Protein AF-A0A316L3Q7-F1 (afdb_monomer_lite)

Radius of gyration: 31.64 Å; chains: 1; bounding box: 82×55×59 Å

pLDDT: mean 70.43, std 19.49, range [35.91, 97.81]

Structure (mmCIF, N/CA/C/O backbone):
data_AF-A0A316L3Q7-F1
#
_entry.id   AF-A0A316L3Q7-F1
#
loop_
_atom_site.group_PDB
_atom_site.id
_atom_site.type_symbol
_atom_site.label_atom_id
_atom_site.label_alt_id
_atom_site.label_comp_id
_atom_site.label_asym_id
_atom_site.label_entity_id
_atom_site.label_seq_id
_atom_site.pdbx_PDB_ins_code
_atom_site.Cartn_x
_atom_site.Cartn_y
_atom_site.Cartn_z
_atom_site.occupancy
_atom_site.B_iso_or_equiv
_atom_site.auth_seq_id
_atom_site.auth_comp_id
_atom_site.auth_asym_id
_atom_site.auth_atom_id
_atom_site.pdbx_PDB_model_num
ATOM 1 N N . MET A 1 1 ? -29.450 4.941 -5.644 1.00 44.62 1 MET A N 1
ATOM 2 C CA . MET A 1 1 ? -30.556 4.860 -4.667 1.00 44.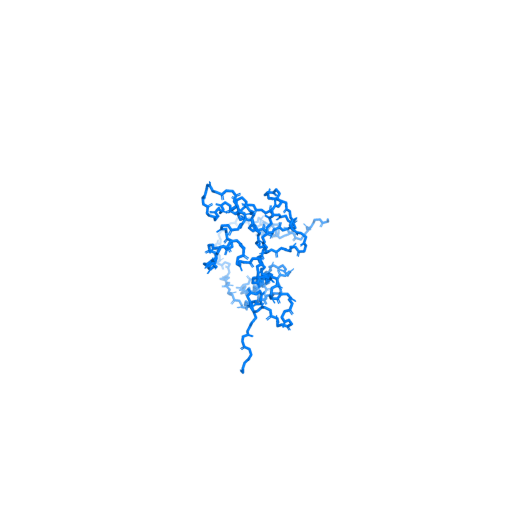62 1 MET A CA 1
ATOM 3 C C . MET A 1 1 ? -30.040 5.468 -3.376 1.00 44.62 1 MET A C 1
ATOM 5 O O . MET A 1 1 ? -29.251 4.839 -2.686 1.00 44.62 1 MET A O 1
ATOM 9 N N . ALA A 1 2 ? -30.315 6.756 -3.180 1.00 40.78 2 ALA A N 1
ATOM 10 C CA . ALA A 1 2 ? -29.708 7.573 -2.140 1.00 40.78 2 ALA A CA 1
ATOM 11 C C . ALA A 1 2 ? -30.530 7.482 -0.849 1.00 40.78 2 ALA A C 1
ATOM 13 O O . ALA A 1 2 ? -31.686 7.875 -0.828 1.00 40.78 2 ALA A O 1
ATOM 14 N N . ASN A 1 3 ? -29.905 6.928 0.188 1.00 47.09 3 ASN A N 1
ATOM 15 C CA . ASN A 1 3 ? -29.982 7.345 1.587 1.00 47.09 3 ASN A CA 1
ATOM 16 C C . ASN A 1 3 ? -31.214 8.182 2.014 1.00 47.09 3 ASN A C 1
ATOM 18 O O . ASN A 1 3 ? -31.115 9.398 2.163 1.00 47.09 3 ASN A O 1
ATOM 22 N N . GLU A 1 4 ? -32.342 7.526 2.297 1.00 51.09 4 GLU A N 1
ATOM 23 C CA . GLU A 1 4 ? -33.509 8.155 2.947 1.00 51.09 4 GLU A CA 1
ATOM 24 C C . GLU A 1 4 ? -33.468 8.066 4.489 1.00 51.09 4 GLU A C 1
ATOM 26 O O . GLU A 1 4 ? -34.389 8.505 5.174 1.00 51.09 4 GLU A O 1
ATOM 31 N N . ALA A 1 5 ? -32.387 7.535 5.074 1.00 51.47 5 ALA A N 1
ATOM 32 C CA . ALA A 1 5 ? -32.288 7.326 6.522 1.00 51.47 5 ALA A CA 1
ATOM 33 C C . ALA A 1 5 ? -31.869 8.582 7.316 1.00 51.47 5 ALA A C 1
ATOM 35 O O . ALA A 1 5 ? -32.071 8.628 8.527 1.00 51.47 5 ALA A O 1
ATOM 36 N N . LEU A 1 6 ? -31.312 9.616 6.668 1.00 51.38 6 LEU A N 1
ATOM 37 C CA . LEU A 1 6 ? -30.795 10.808 7.363 1.00 51.38 6 LEU A CA 1
ATOM 38 C C . LEU A 1 6 ? -31.794 11.967 7.497 1.00 51.38 6 LEU A C 1
ATOM 40 O O . LEU A 1 6 ? -31.548 12.888 8.274 1.00 51.38 6 LEU A O 1
ATOM 44 N N . THR A 1 7 ? -32.933 11.932 6.806 1.00 48.97 7 THR A N 1
ATOM 45 C CA . THR A 1 7 ? -33.854 13.084 6.783 1.00 48.97 7 THR A CA 1
ATOM 46 C C . THR A 1 7 ? -34.841 13.088 7.962 1.00 48.97 7 THR A C 1
ATOM 48 O O . THR A 1 7 ? -35.334 14.147 8.341 1.00 48.97 7 THR A O 1
ATOM 51 N N . ASN A 1 8 ? -35.070 11.951 8.632 1.00 52.78 8 ASN A N 1
ATOM 52 C CA . ASN A 1 8 ? -36.089 11.851 9.693 1.00 52.78 8 ASN A CA 1
ATOM 53 C C . ASN A 1 8 ? -35.586 12.133 11.120 1.00 52.78 8 ASN A C 1
ATOM 55 O O . ASN A 1 8 ? -36.398 12.378 12.009 1.00 52.78 8 ASN A O 1
ATOM 59 N N . ILE A 1 9 ? -34.272 12.162 11.359 1.00 55.75 9 ILE A N 1
ATOM 60 C CA . ILE A 1 9 ? -33.721 12.432 12.700 1.00 55.75 9 ILE A CA 1
ATOM 61 C C . ILE A 1 9 ? -33.724 13.939 13.014 1.00 55.75 9 ILE A C 1
ATOM 63 O O . ILE A 1 9 ? -34.009 14.334 14.141 1.00 55.75 9 ILE A O 1
ATOM 67 N N . ALA A 1 10 ? -33.498 14.807 12.022 1.00 49.62 10 ALA A N 1
ATOM 68 C CA . ALA A 1 10 ? -33.440 16.258 12.237 1.00 49.62 10 ALA A CA 1
ATOM 69 C C . ALA A 1 10 ? -34.813 16.905 12.526 1.00 49.62 10 ALA A C 1
ATOM 71 O O . ALA A 1 10 ? -34.885 17.918 13.221 1.00 49.62 10 ALA A O 1
ATOM 72 N N . LEU A 1 11 ? -35.907 16.317 12.028 1.00 51.03 11 LEU A N 1
ATOM 73 C CA . LEU A 1 11 ? -37.274 16.813 12.250 1.00 51.03 11 LEU A CA 1
ATOM 74 C C . LEU A 1 11 ? -37.864 16.384 13.601 1.00 51.03 11 LEU A C 1
ATOM 76 O O . LEU A 1 11 ? -38.697 17.098 14.156 1.00 51.03 11 LEU A O 1
ATOM 80 N N . LEU A 1 12 ? -37.408 15.264 14.171 1.00 49.25 12 LEU A N 1
ATOM 81 C CA . LEU A 1 12 ? -37.932 14.773 15.448 1.00 49.25 12 LEU A CA 1
ATOM 82 C C . LEU A 1 12 ? -37.436 15.607 16.645 1.00 49.25 12 LEU A C 1
ATOM 84 O O . LEU A 1 12 ? -38.150 15.754 17.635 1.00 49.25 12 LEU A O 1
ATOM 88 N N . TYR A 1 13 ? -36.257 16.228 16.536 1.00 52.41 13 TYR A N 1
ATOM 89 C CA . TYR A 1 13 ? -35.699 17.062 17.607 1.00 52.41 13 TYR A CA 1
ATOM 90 C C . TYR A 1 13 ? -36.225 18.506 17.636 1.00 52.41 13 TYR A C 1
ATOM 92 O O . TYR A 1 13 ? -36.137 19.148 18.682 1.00 52.41 13 TYR A O 1
ATOM 100 N N . SER A 1 14 ? -36.798 19.029 16.545 1.00 46.41 14 SER A N 1
ATOM 101 C CA . SER A 1 14 ? -37.294 20.416 16.491 1.00 46.41 14 SER A CA 1
ATOM 102 C C . SER A 1 14 ? -38.753 20.570 16.938 1.00 46.41 14 SER A C 1
ATOM 104 O O . SER A 1 14 ? -39.123 21.618 17.466 1.00 46.41 14 SER A O 1
ATOM 106 N N . MET A 1 15 ? -39.579 19.523 16.821 1.00 48.16 15 MET A N 1
ATOM 107 C CA . MET A 1 15 ? -40.988 19.571 17.245 1.00 48.16 15 MET A CA 1
ATOM 108 C C . MET A 1 15 ? -41.184 19.459 18.764 1.00 48.16 15 MET A C 1
ATOM 110 O O . MET A 1 15 ? -42.213 19.892 19.278 1.00 48.16 15 MET A O 1
ATOM 114 N N . ALA A 1 16 ? -40.190 18.961 19.507 1.00 50.22 16 ALA A N 1
ATOM 115 C CA . ALA A 1 16 ? -40.245 18.901 20.970 1.00 50.22 16 ALA A CA 1
ATOM 116 C C . ALA A 1 16 ? -40.055 20.274 21.656 1.00 50.22 16 ALA A C 1
ATOM 118 O O . ALA A 1 16 ? -40.199 20.371 22.872 1.00 50.22 16 ALA A O 1
ATOM 119 N N . ALA A 1 17 ? -39.731 21.333 20.901 1.00 48.22 17 ALA A N 1
ATOM 120 C CA . ALA A 1 17 ? -39.393 22.651 21.442 1.00 48.22 17 ALA A CA 1
ATOM 121 C C . ALA A 1 17 ? -40.490 23.726 21.283 1.00 48.22 17 ALA A C 1
ATOM 123 O O . ALA A 1 17 ? -40.263 24.861 21.694 1.00 48.22 17 ALA A O 1
ATOM 124 N N . ILE A 1 18 ? -41.666 23.417 20.710 1.00 44.56 18 ILE A N 1
ATOM 125 C CA . ILE A 1 18 ? -42.671 24.452 20.375 1.00 44.56 18 ILE A CA 1
ATOM 126 C C . ILE A 1 18 ? -44.099 24.188 20.884 1.00 44.56 18 ILE A C 1
ATOM 128 O O . ILE A 1 18 ? -45.073 24.670 20.315 1.00 44.56 18 ILE A O 1
ATOM 132 N N . SER A 1 19 ? -44.253 23.495 22.013 1.00 47.72 19 SER A N 1
ATOM 133 C CA . SER A 1 19 ? -45.519 23.503 22.765 1.00 47.72 19 SER A CA 1
ATOM 134 C C . SER A 1 19 ? -45.292 23.894 24.225 1.00 47.72 19 SER A C 1
ATOM 136 O O . SER A 1 19 ? -45.472 23.098 25.141 1.00 47.72 19 SER A O 1
ATOM 138 N N . GLY A 1 20 ? -44.863 25.135 24.439 1.00 43.22 20 GLY A N 1
ATOM 139 C CA . GLY A 1 20 ? -44.751 25.751 25.759 1.00 43.22 20 GLY A CA 1
ATOM 140 C C . GLY A 1 20 ? -45.402 27.126 25.745 1.00 43.22 20 GLY A C 1
ATOM 141 O O . GLY A 1 20 ? -44.719 28.144 25.700 1.00 43.22 20 GLY A O 1
ATOM 142 N N . SER A 1 21 ? -46.734 27.160 25.731 1.00 50.22 21 SER A N 1
ATOM 143 C CA . SER A 1 21 ? -47.482 28.379 26.033 1.00 50.22 21 SER A CA 1
ATOM 144 C C . SER A 1 21 ? -47.272 28.725 27.506 1.00 50.22 21 SER A C 1
ATOM 146 O O . SER A 1 21 ? -47.906 28.114 28.353 1.00 50.22 21 SER A O 1
ATOM 148 N N . GLY A 1 22 ? -46.425 29.720 27.774 1.00 43.94 22 GLY A N 1
ATOM 149 C CA . GLY A 1 22 ? -46.528 30.626 28.921 1.00 43.94 22 GLY A CA 1
ATOM 150 C C . GLY A 1 22 ? -46.321 30.051 30.329 1.00 43.94 22 GLY A C 1
ATOM 151 O O . GLY A 1 22 ? -47.121 29.274 30.828 1.00 43.94 22 GLY A O 1
ATOM 152 N N . GLY A 1 23 ? -45.336 30.618 31.032 1.00 44.81 23 GLY A N 1
ATOM 153 C CA . GLY A 1 23 ? -45.369 30.754 32.490 1.00 44.81 23 GLY A CA 1
ATOM 154 C C . GLY A 1 23 ? -44.479 29.789 33.265 1.00 44.81 23 GLY A C 1
ATOM 155 O O . GLY A 1 23 ? -44.860 28.659 33.514 1.00 44.81 23 GLY A O 1
ATOM 156 N N . GLY A 1 24 ? -43.333 30.309 33.717 1.00 52.38 24 GLY A N 1
ATOM 157 C CA . GLY A 1 24 ? -42.694 29.921 34.976 1.00 52.38 24 GLY A CA 1
ATOM 158 C C . GLY A 1 24 ? -42.426 28.436 35.194 1.00 52.38 24 GLY A C 1
ATOM 159 O O . GLY A 1 24 ? -43.004 27.858 36.100 1.00 52.38 24 GLY A O 1
ATOM 160 N N . ASP A 1 25 ? -41.469 27.868 34.468 1.00 48.56 25 ASP A N 1
ATOM 161 C CA . ASP A 1 25 ? -40.712 26.735 34.987 1.00 48.56 25 ASP A CA 1
ATOM 162 C C . ASP A 1 25 ? -39.240 26.967 34.677 1.00 48.56 25 ASP A C 1
ATOM 164 O O . ASP A 1 25 ? -38.846 27.312 33.560 1.00 48.56 25 ASP A O 1
ATOM 168 N N . THR A 1 26 ? -38.417 26.840 35.712 1.00 50.91 26 THR A N 1
ATOM 169 C CA . THR A 1 26 ? -36.963 26.804 35.537 1.00 50.91 26 THR A CA 1
ATOM 170 C C . THR A 1 26 ? -36.695 25.621 34.610 1.00 50.91 26 THR A C 1
ATOM 172 O O . THR A 1 26 ? -37.294 24.574 34.855 1.00 50.91 26 THR A O 1
ATOM 175 N N . PRO A 1 27 ? -35.868 25.724 33.552 1.00 54.97 27 PRO A N 1
ATOM 176 C CA . PRO A 1 27 ? -35.586 24.565 32.721 1.00 54.97 27 PRO A CA 1
ATOM 177 C C . PRO A 1 27 ? -34.974 23.495 33.626 1.00 54.97 27 PRO A C 1
ATOM 179 O O . PRO A 1 27 ? -33.815 23.598 34.025 1.00 54.97 27 PRO A O 1
ATOM 182 N N . THR A 1 28 ? -35.769 22.491 34.004 1.00 54.22 28 THR A N 1
ATOM 183 C CA . THR A 1 28 ? -35.263 21.283 34.645 1.00 54.22 28 THR A CA 1
ATOM 184 C C . THR A 1 28 ? -34.158 20.776 33.734 1.00 54.22 28 THR A C 1
ATOM 186 O O . THR A 1 28 ? -34.436 20.605 32.539 1.00 54.22 28 THR A O 1
ATOM 189 N N . PRO A 1 29 ? -32.923 20.576 34.232 1.00 56.06 29 PRO A N 1
ATOM 190 C CA . PRO A 1 29 ? -31.867 19.993 33.428 1.00 56.06 29 PRO A CA 1
ATOM 191 C C . PRO A 1 29 ? -32.425 18.713 32.814 1.00 56.06 29 PRO A C 1
ATOM 193 O O . PRO A 1 29 ? -32.754 17.767 33.531 1.00 56.06 29 PRO A O 1
ATOM 196 N N . ARG A 1 30 ? -32.627 18.713 31.492 1.00 62.81 30 ARG A N 1
ATOM 197 C CA . ARG A 1 30 ? -32.941 17.488 30.758 1.00 62.81 30 ARG A CA 1
ATOM 198 C C . ARG A 1 30 ? -31.752 16.588 31.066 1.00 62.81 30 ARG A C 1
ATOM 200 O O . ARG A 1 30 ? -30.635 17.012 30.788 1.00 62.81 30 ARG A O 1
ATOM 207 N N . GLY A 1 31 ? -31.999 15.496 31.793 1.00 67.38 31 GLY A N 1
ATOM 208 C CA . GLY A 1 31 ? -30.990 14.766 32.568 1.00 67.38 31 GLY A CA 1
ATOM 209 C C . GLY A 1 31 ? -29.647 14.575 31.860 1.00 67.38 31 GLY A C 1
ATOM 210 O O . GLY A 1 31 ? -29.572 14.540 30.635 1.00 67.38 31 GLY A O 1
ATOM 211 N N . SER A 1 32 ? -28.578 14.460 32.646 1.00 76.44 32 SER A N 1
ATOM 212 C CA . SER A 1 32 ? -27.214 14.277 32.150 1.00 76.44 32 SER A CA 1
ATOM 213 C C . SER A 1 32 ? -27.152 13.142 31.126 1.00 76.44 32 SER A C 1
ATOM 215 O O . SER A 1 32 ? -27.536 12.018 31.442 1.00 76.44 32 SER A O 1
ATOM 217 N N . VAL A 1 33 ? -26.648 13.428 29.926 1.00 81.06 33 VAL A N 1
ATOM 218 C CA . VAL A 1 33 ? -26.333 12.397 28.933 1.00 81.06 33 VAL A CA 1
ATOM 219 C C . VAL A 1 33 ? -24.850 12.079 29.051 1.00 81.06 33 VAL A C 1
ATOM 221 O O . VAL A 1 33 ? -24.012 12.967 28.879 1.00 81.06 33 VAL A O 1
ATOM 224 N N . SER A 1 34 ? -24.515 10.829 29.361 1.00 85.75 34 SER A N 1
ATOM 225 C CA . SER A 1 34 ? -23.137 10.344 29.294 1.00 85.75 34 SER A CA 1
ATOM 226 C C . SER A 1 34 ? -22.865 9.745 27.921 1.00 85.75 34 SER A C 1
ATOM 228 O O . SER A 1 34 ? -23.684 9.001 27.386 1.00 85.75 34 SER A O 1
ATOM 230 N N . VAL A 1 35 ? -21.700 10.064 27.356 1.00 91.88 35 VAL A N 1
ATOM 231 C CA . VAL A 1 35 ? -21.181 9.416 26.148 1.00 91.88 35 VAL A CA 1
ATOM 232 C C . VAL A 1 35 ? -19.884 8.726 26.522 1.00 91.88 35 VAL A C 1
ATOM 234 O O . VAL A 1 35 ? -18.990 9.340 27.103 1.00 91.88 35 VAL A O 1
ATOM 237 N N . THR A 1 36 ? -19.781 7.438 26.227 1.00 94.25 36 THR A N 1
ATOM 238 C CA . THR A 1 36 ? -18.586 6.641 26.507 1.00 94.25 36 THR A CA 1
ATOM 239 C C . THR A 1 36 ? -18.214 5.822 25.279 1.00 94.25 36 THR A C 1
ATOM 241 O O . THR A 1 36 ? -19.070 5.438 24.481 1.00 94.25 36 THR A O 1
ATOM 244 N N . VAL A 1 37 ? -16.918 5.581 25.102 1.00 95.62 37 VAL A N 1
ATOM 245 C CA . VAL A 1 37 ? -16.421 4.672 24.068 1.00 95.62 37 VAL A CA 1
ATOM 246 C C . VAL A 1 37 ? -16.538 3.248 24.598 1.00 95.62 37 VAL A C 1
ATOM 248 O O . VAL A 1 37 ? -16.069 2.961 25.698 1.00 95.62 37 VAL A O 1
ATOM 251 N N . GLY A 1 38 ? -17.195 2.388 23.825 1.00 94.75 38 GLY A N 1
ATOM 252 C CA . GLY A 1 38 ? -17.256 0.955 24.067 1.00 94.75 38 GLY A CA 1
ATOM 253 C C . GLY A 1 38 ? -16.014 0.265 23.510 1.00 94.75 38 GLY A C 1
ATOM 254 O O . GLY A 1 38 ? -14.883 0.586 23.875 1.00 94.75 38 GLY A O 1
ATOM 255 N N . THR A 1 39 ? -16.223 -0.685 22.605 1.00 96.69 39 THR A N 1
ATOM 256 C CA . THR A 1 39 ? -15.145 -1.454 21.979 1.00 96.69 39 THR A CA 1
ATOM 257 C C . THR A 1 39 ? -14.722 -0.831 20.652 1.00 96.69 39 THR A C 1
ATOM 259 O O . THR A 1 39 ? -15.544 -0.373 19.856 1.00 96.69 39 THR A O 1
ATOM 262 N N . VAL A 1 40 ? -13.415 -0.847 20.388 1.00 97.31 40 VAL A N 1
ATOM 263 C CA . VAL A 1 40 ? -12.848 -0.503 19.081 1.00 97.31 40 VAL A CA 1
ATOM 264 C C . VAL A 1 40 ? -12.479 -1.796 18.363 1.00 97.31 40 VAL A C 1
ATOM 266 O O . VAL A 1 40 ? -11.566 -2.510 18.772 1.00 97.31 40 VAL A O 1
ATOM 269 N N . TYR A 1 41 ? -13.205 -2.095 17.293 1.00 96.19 41 TYR A N 1
ATOM 270 C CA . TYR A 1 41 ? -12.971 -3.224 16.410 1.00 96.19 41 TYR A CA 1
ATOM 271 C C . TYR A 1 41 ? -12.122 -2.796 15.225 1.00 96.19 41 TYR A C 1
ATOM 273 O O . TYR A 1 41 ? -12.410 -1.808 14.550 1.00 96.19 41 TYR A O 1
ATOM 281 N N . THR A 1 42 ? -11.110 -3.594 14.926 1.00 96.75 42 THR A N 1
ATOM 282 C CA . THR A 1 42 ? -10.349 -3.478 13.690 1.00 96.75 42 THR A CA 1
ATOM 283 C C . THR A 1 42 ? -10.936 -4.455 12.672 1.00 96.75 42 THR A C 1
ATOM 285 O O . THR A 1 42 ? -10.840 -5.667 12.859 1.00 96.75 42 THR A O 1
ATOM 288 N N . VAL A 1 43 ? -11.580 -3.933 11.628 1.00 95.38 43 VAL A N 1
ATOM 289 C CA . VAL A 1 43 ? -12.299 -4.723 10.608 1.00 95.38 43 VAL A CA 1
ATOM 290 C C . VAL A 1 43 ? -11.471 -4.921 9.343 1.00 95.38 43 VAL A C 1
ATOM 292 O O . VAL A 1 43 ? -10.418 -4.303 9.193 1.00 95.38 43 VAL A O 1
ATOM 295 N N . GLY A 1 44 ? -11.920 -5.783 8.427 1.00 92.88 44 GLY A N 1
ATOM 296 C CA . GLY A 1 44 ? -11.208 -6.039 7.179 1.00 92.88 44 GLY A CA 1
ATOM 297 C C . GLY A 1 44 ? -10.933 -4.756 6.374 1.00 92.88 44 GLY A C 1
ATOM 298 O O . GLY A 1 44 ? -11.686 -3.786 6.469 1.00 92.88 44 GLY A O 1
ATOM 299 N N . PRO A 1 45 ? -9.874 -4.729 5.550 1.00 88.88 45 PRO A N 1
ATOM 300 C CA . PRO A 1 45 ? -9.414 -3.506 4.882 1.00 88.88 45 PRO A CA 1
ATOM 301 C C . PRO A 1 45 ? -10.396 -2.931 3.851 1.00 88.88 45 PRO A C 1
ATOM 303 O O . PRO A 1 45 ? -10.322 -1.756 3.512 1.00 88.88 45 PRO A O 1
ATOM 306 N N . ASN A 1 46 ? -11.335 -3.749 3.373 1.00 89.81 46 ASN A N 1
ATOM 307 C CA . ASN A 1 46 ? -12.373 -3.341 2.425 1.00 89.81 46 ASN A CA 1
ATOM 308 C C . ASN A 1 46 ? -13.739 -3.120 3.096 1.00 89.81 46 ASN A C 1
ATOM 310 O O . ASN A 1 46 ? -14.734 -2.877 2.413 1.00 89.81 46 ASN A O 1
ATOM 314 N N . GLU A 1 47 ? -13.817 -3.244 4.422 1.00 94.06 47 GLU A N 1
ATOM 315 C CA . GLU A 1 47 ? -15.034 -2.937 5.164 1.00 94.06 47 GLU A CA 1
ATOM 316 C C . GLU A 1 47 ? -15.157 -1.424 5.380 1.00 94.06 47 GLU A C 1
ATOM 318 O O . GLU A 1 47 ? -14.166 -0.705 5.480 1.00 94.06 47 GLU A O 1
ATOM 323 N N . GLN A 1 48 ? -16.390 -0.917 5.442 1.00 93.62 48 GLN A N 1
ATOM 324 C CA . GLN A 1 48 ? -16.621 0.504 5.694 1.00 93.62 48 GLN A CA 1
ATOM 325 C C . GLN A 1 48 ? -16.470 0.825 7.179 1.00 93.62 48 GLN A C 1
ATOM 327 O O . GLN A 1 48 ? -16.959 0.092 8.043 1.00 93.62 48 GLN A O 1
ATOM 332 N N . ALA A 1 49 ? -15.857 1.973 7.463 1.00 96.50 49 ALA A N 1
ATOM 333 C CA . ALA A 1 49 ? -15.838 2.518 8.809 1.00 96.50 49 ALA A CA 1
ATOM 334 C C . ALA A 1 49 ? -17.270 2.808 9.277 1.00 96.50 49 ALA A C 1
ATOM 336 O O . ALA A 1 49 ? -18.066 3.406 8.548 1.00 96.50 49 ALA A O 1
ATOM 337 N N . LYS A 1 50 ? -17.597 2.399 10.502 1.00 96.31 50 LYS A N 1
ATOM 338 C CA . LYS A 1 50 ? -18.909 2.665 11.101 1.00 96.31 50 LYS A CA 1
ATOM 339 C C . LYS A 1 50 ? -18.812 2.836 12.608 1.00 96.31 50 LYS A C 1
ATOM 341 O O . LYS A 1 50 ? -17.909 2.307 13.255 1.00 96.31 50 LYS A O 1
ATOM 346 N N . VAL A 1 51 ? -19.789 3.550 13.150 1.00 97.19 51 VAL A N 1
ATOM 347 C CA . VAL A 1 51 ? -19.985 3.741 14.586 1.00 97.19 51 VAL A CA 1
ATOM 348 C C . VAL A 1 51 ? -21.386 3.262 14.935 1.00 97.19 51 VAL A C 1
ATOM 350 O O . VAL A 1 51 ? -22.338 3.584 14.224 1.00 97.19 51 VAL A O 1
ATOM 353 N N . ILE A 1 52 ? -21.512 2.477 16.002 1.00 96.00 52 ILE A N 1
ATOM 354 C CA . ILE A 1 52 ? -22.792 1.928 16.460 1.00 96.00 52 ILE A CA 1
ATOM 355 C C . ILE A 1 52 ? -23.018 2.361 17.906 1.00 96.00 52 ILE A C 1
ATOM 357 O O . ILE A 1 52 ? -22.162 2.134 18.755 1.00 96.00 52 ILE A O 1
ATOM 361 N N . ASN A 1 53 ? -24.175 2.965 18.191 1.00 95.00 53 ASN A N 1
ATOM 362 C CA . ASN A 1 53 ? -24.605 3.188 19.569 1.00 95.00 53 ASN A CA 1
ATOM 363 C C . ASN A 1 53 ? -25.245 1.905 20.110 1.00 95.00 53 ASN A C 1
ATOM 365 O O . ASN A 1 53 ? -26.343 1.543 19.690 1.00 95.00 53 ASN A O 1
ATOM 369 N N . ILE A 1 54 ? -24.554 1.231 21.025 1.00 96.06 54 ILE A N 1
ATOM 370 C CA . ILE A 1 54 ? -25.063 0.061 21.757 1.00 96.06 54 ILE A CA 1
ATOM 371 C C . ILE A 1 54 ? -25.698 0.451 23.102 1.00 96.06 54 ILE A C 1
ATOM 373 O O . ILE A 1 54 ? -26.242 -0.397 23.807 1.00 96.06 54 ILE A O 1
ATOM 377 N N . GLY A 1 55 ? -25.601 1.732 23.470 1.00 90.75 55 GLY A N 1
ATOM 378 C CA . GLY A 1 55 ? -26.238 2.315 24.642 1.00 90.75 55 GLY A CA 1
ATOM 379 C C . GLY A 1 55 ? -27.655 2.819 24.360 1.00 90.75 55 GLY A C 1
ATOM 380 O O . GLY A 1 55 ? -28.301 2.447 23.383 1.00 90.75 55 GLY A O 1
ATOM 381 N N . ASN A 1 56 ? -28.144 3.696 25.231 1.00 89.19 56 ASN A N 1
ATOM 382 C CA . ASN A 1 56 ? -29.441 4.360 25.085 1.00 89.19 56 ASN A CA 1
ATOM 383 C C . ASN A 1 56 ? -29.268 5.884 24.992 1.00 89.19 56 ASN A C 1
ATOM 385 O O . ASN A 1 56 ? -28.149 6.393 24.998 1.00 89.19 56 ASN A O 1
ATOM 389 N N . GLU A 1 57 ? -30.370 6.621 24.872 1.00 86.12 57 GLU A N 1
ATOM 390 C CA . GLU A 1 57 ? -30.349 8.077 24.670 1.00 86.12 57 GLU A CA 1
ATOM 391 C C . GLU A 1 57 ? -29.758 8.861 25.857 1.00 86.12 57 GLU A C 1
ATOM 393 O O . GLU A 1 57 ? -29.298 9.985 25.675 1.00 86.12 57 GLU A O 1
ATOM 398 N N . GLN A 1 58 ? -29.754 8.283 27.063 1.00 86.56 58 GLN A N 1
ATOM 399 C CA . GLN A 1 58 ? -29.231 8.906 28.284 1.00 86.56 58 GLN A CA 1
ATOM 400 C C . GLN A 1 58 ? -27.830 8.394 28.659 1.00 86.56 58 GLN A C 1
ATOM 402 O O . GLN A 1 58 ? -27.071 9.099 29.319 1.00 86.56 58 GLN A O 1
ATOM 407 N N . ASN A 1 59 ? -27.470 7.190 28.219 1.00 87.88 59 ASN A N 1
ATOM 408 C CA . ASN A 1 59 ? -26.155 6.586 28.389 1.00 87.88 59 ASN A CA 1
ATOM 409 C C . ASN A 1 59 ? -25.695 5.988 27.056 1.00 87.88 59 ASN A C 1
ATOM 411 O O . ASN A 1 59 ? -25.906 4.804 26.775 1.00 87.88 59 ASN A O 1
ATOM 415 N N . VAL A 1 60 ? -25.106 6.841 26.226 1.00 94.56 60 VAL A N 1
ATOM 416 C CA . VAL A 1 60 ? -24.639 6.515 24.881 1.00 94.56 60 VAL A CA 1
ATOM 417 C C . VAL A 1 60 ? -23.311 5.773 24.990 1.00 94.56 60 VAL A C 1
ATOM 419 O O . VAL A 1 60 ? -22.344 6.290 25.550 1.00 94.56 60 VAL A O 1
ATOM 422 N N . VAL A 1 61 ? -23.245 4.579 24.407 1.00 96.00 61 VAL A N 1
ATOM 423 C CA . VAL A 1 61 ? -22.015 3.783 24.340 1.00 96.00 61 VAL A CA 1
ATOM 424 C C . VAL A 1 61 ? -21.721 3.505 22.877 1.00 96.00 61 VAL A C 1
ATOM 426 O O . VAL A 1 61 ? -22.523 2.866 22.198 1.00 96.00 61 VAL A O 1
ATOM 429 N N . LEU A 1 62 ? -20.602 4.032 22.382 1.00 97.31 62 LEU A N 1
ATOM 430 C CA . LEU A 1 62 ? -20.245 3.975 20.967 1.00 97.31 62 LEU A CA 1
ATOM 431 C C . LEU A 1 62 ? -19.178 2.916 20.713 1.00 97.31 62 LEU A C 1
ATOM 433 O O . LEU A 1 62 ? -18.045 3.055 21.178 1.00 97.31 62 LEU A O 1
ATOM 437 N N . ASP A 1 63 ? -19.529 1.912 19.918 1.00 97.50 63 ASP A N 1
ATOM 438 C CA . ASP A 1 63 ? -18.571 0.974 19.344 1.00 97.50 63 ASP A CA 1
ATOM 439 C C . ASP A 1 63 ? -18.063 1.502 18.003 1.00 97.50 63 ASP A C 1
ATOM 441 O O . ASP A 1 63 ? -18.842 1.961 17.159 1.00 97.50 63 ASP A O 1
ATOM 445 N N . PHE A 1 64 ? -16.753 1.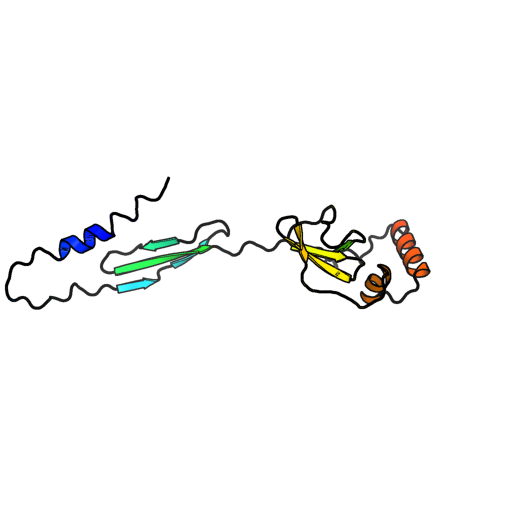400 17.791 1.00 97.81 64 PHE A N 1
ATOM 446 C CA . PHE A 1 64 ? -16.079 1.860 16.580 1.00 97.81 64 PHE A CA 1
ATOM 447 C C . PHE A 1 64 ? -15.593 0.670 15.770 1.00 97.81 64 PHE A C 1
ATOM 449 O O . PHE A 1 64 ? -14.980 -0.241 16.312 1.00 97.81 64 PHE A O 1
ATOM 456 N N . TYR A 1 65 ? -15.809 0.711 14.461 1.00 97.75 65 TYR A N 1
ATOM 457 C CA . TYR A 1 65 ? -15.292 -0.271 13.518 1.00 97.75 65 TYR A CA 1
ATOM 458 C C . TYR A 1 65 ? -14.361 0.461 12.560 1.00 97.75 65 TYR A C 1
ATOM 460 O O . TYR A 1 65 ? -14.808 1.276 11.750 1.00 97.75 65 TYR A O 1
ATOM 468 N N . ILE A 1 66 ? -13.063 0.209 12.705 1.00 97.19 66 ILE A N 1
ATOM 469 C CA . ILE A 1 66 ? -11.992 0.894 11.986 1.00 97.19 66 ILE A CA 1
ATOM 470 C C . ILE A 1 66 ? -11.382 -0.087 10.981 1.00 97.19 66 ILE A C 1
ATOM 472 O O . ILE A 1 66 ? -10.855 -1.121 11.402 1.00 97.19 66 ILE A O 1
ATOM 476 N N . PRO A 1 67 ? -11.448 0.196 9.670 1.00 97.06 67 PRO A N 1
ATOM 477 C CA . PRO A 1 67 ? -10.840 -0.658 8.660 1.00 97.06 67 PRO A CA 1
ATOM 478 C C . PRO A 1 67 ? -9.324 -0.724 8.805 1.00 97.06 67 PRO A C 1
ATOM 480 O O . PRO A 1 67 ? -8.660 0.278 9.083 1.00 97.06 67 PRO A O 1
ATOM 483 N N . GLN A 1 68 ? -8.777 -1.919 8.606 1.00 93.81 68 GLN A N 1
ATOM 484 C CA . GLN A 1 68 ? -7.340 -2.127 8.466 1.00 93.81 68 GLN A CA 1
ATOM 485 C C . GLN A 1 68 ? -6.804 -1.414 7.221 1.00 93.81 68 GLN A C 1
ATOM 487 O O . GLN A 1 68 ? -7.519 -1.213 6.241 1.00 93.81 68 GLN A O 1
ATOM 492 N N . GLY A 1 69 ? -5.512 -1.086 7.224 1.00 85.06 69 GLY A N 1
ATOM 493 C CA . GLY A 1 69 ? -4.828 -0.738 5.982 1.00 85.06 69 GLY A CA 1
ATOM 494 C C . GLY A 1 69 ? -4.789 -1.942 5.037 1.00 85.06 69 GLY A C 1
ATOM 495 O O . GLY A 1 69 ? -4.624 -3.079 5.481 1.00 85.06 69 GLY A O 1
ATOM 496 N N . VAL A 1 70 ? -4.923 -1.699 3.733 1.00 80.81 70 VAL A N 1
ATOM 497 C CA . VAL A 1 70 ? -4.665 -2.729 2.718 1.00 80.81 70 VAL A CA 1
ATOM 498 C C . VAL A 1 70 ? -3.189 -3.124 2.809 1.00 80.81 70 VAL A C 1
ATOM 500 O O . VAL A 1 70 ? -2.319 -2.257 2.913 1.00 80.81 70 VAL A O 1
ATOM 503 N N . ALA A 1 71 ? -2.901 -4.426 2.793 1.00 76.81 71 ALA A N 1
ATOM 504 C CA . ALA A 1 71 ? -1.525 -4.904 2.757 1.00 76.81 71 ALA A CA 1
ATOM 505 C C . ALA A 1 71 ? -0.816 -4.370 1.500 1.00 76.81 71 ALA A C 1
ATOM 507 O O . ALA A 1 71 ? -1.374 -4.411 0.404 1.00 76.81 71 ALA A O 1
ATOM 508 N N . GLY A 1 72 ? 0.413 -3.871 1.656 1.00 66.81 72 GLY A N 1
ATOM 509 C CA . GLY A 1 72 ? 1.238 -3.496 0.510 1.00 66.81 72 GLY A CA 1
ATOM 510 C C . GLY A 1 72 ? 1.576 -4.727 -0.331 1.00 66.81 72 GLY A C 1
ATOM 511 O O . GLY A 1 72 ? 1.858 -5.789 0.225 1.00 66.81 72 GLY A O 1
ATOM 512 N N . GLN A 1 73 ? 1.549 -4.597 -1.659 1.00 66.94 73 GLN A N 1
ATOM 513 C CA . GLN A 1 73 ? 2.103 -5.629 -2.536 1.00 66.94 73 GLN A CA 1
ATOM 514 C C . GLN A 1 73 ? 3.628 -5.674 -2.373 1.00 66.94 73 GLN A C 1
ATOM 516 O O . GLN A 1 73 ? 4.260 -4.653 -2.093 1.00 66.94 73 GLN A O 1
ATOM 521 N N . GLY A 1 74 ? 4.218 -6.863 -2.510 1.00 70.31 74 GLY A N 1
ATOM 522 C CA . GLY A 1 74 ? 5.670 -6.995 -2.564 1.00 70.31 74 GLY A CA 1
ATOM 523 C C . GLY A 1 74 ? 6.190 -6.314 -3.826 1.00 70.31 74 GLY A C 1
ATOM 524 O O . GLY A 1 74 ? 5.778 -6.682 -4.918 1.00 70.31 74 GLY A O 1
ATOM 525 N N . SER A 1 75 ? 7.062 -5.321 -3.666 1.00 76.38 75 SER A N 1
ATOM 526 C CA . SER A 1 75 ? 7.650 -4.578 -4.781 1.00 76.38 75 SER A CA 1
ATOM 527 C C . SER A 1 75 ? 8.893 -5.278 -5.323 1.00 76.38 75 SER A C 1
ATOM 529 O O . SER A 1 75 ? 9.776 -5.666 -4.554 1.00 76.38 75 SER A O 1
ATOM 531 N N . GLN A 1 76 ? 9.003 -5.355 -6.643 1.00 82.25 76 GLN A N 1
ATOM 532 C CA . GLN A 1 76 ? 10.202 -5.759 -7.372 1.00 82.25 76 GLN A CA 1
ATOM 533 C C . GLN A 1 76 ? 10.835 -4.563 -8.095 1.00 82.25 76 GLN A C 1
ATOM 535 O O . GLN A 1 76 ? 10.218 -3.507 -8.248 1.00 82.25 76 GLN A O 1
ATOM 540 N N . TRP A 1 77 ? 12.089 -4.725 -8.524 1.00 82.25 77 TRP A N 1
ATOM 541 C CA . TRP A 1 77 ? 12.812 -3.730 -9.316 1.00 82.25 77 TRP A CA 1
ATOM 542 C C . TRP A 1 77 ? 13.041 -4.239 -10.737 1.00 82.25 77 TRP A C 1
ATOM 544 O O . TRP A 1 77 ? 13.576 -5.329 -10.928 1.00 82.25 77 TRP A O 1
ATOM 554 N N . TYR A 1 78 ? 12.708 -3.407 -11.719 1.00 79.62 78 TYR A N 1
ATOM 555 C CA . TYR A 1 78 ? 12.976 -3.629 -13.136 1.00 79.62 78 TYR A CA 1
ATOM 556 C C . TYR A 1 78 ? 13.972 -2.601 -13.662 1.00 79.62 78 TYR A C 1
ATOM 558 O O . TYR A 1 78 ? 14.022 -1.463 -13.193 1.00 79.62 78 TYR A O 1
ATOM 566 N N . ILE A 1 79 ? 14.730 -2.995 -14.684 1.00 82.12 79 ILE A N 1
ATOM 567 C CA . ILE A 1 79 ? 15.561 -2.093 -15.484 1.00 82.12 79 ILE A CA 1
ATOM 568 C C . ILE A 1 79 ? 15.024 -2.127 -16.916 1.00 82.12 79 ILE A C 1
ATOM 570 O O . ILE A 1 79 ? 14.789 -3.213 -17.443 1.00 82.12 79 ILE A O 1
ATOM 574 N N . SER A 1 80 ? 14.813 -0.963 -17.534 1.00 77.12 80 SER A N 1
ATOM 575 C CA . SER A 1 80 ? 14.207 -0.854 -18.869 1.00 77.12 80 SER A CA 1
ATOM 576 C C . SER A 1 80 ? 14.908 0.177 -19.743 1.00 77.12 80 SER A C 1
ATOM 578 O O . SER A 1 80 ? 15.151 1.301 -19.310 1.00 77.12 80 SER A O 1
ATOM 580 N N . ASP A 1 81 ? 15.210 -0.183 -20.988 1.00 80.31 81 ASP A N 1
ATOM 581 C CA . ASP A 1 81 ? 15.725 0.727 -22.015 1.00 80.31 81 ASP A CA 1
ATOM 582 C C . ASP A 1 81 ? 14.623 1.387 -22.859 1.00 80.31 81 ASP A C 1
ATOM 584 O O . ASP A 1 81 ? 14.919 2.177 -23.759 1.00 80.31 81 ASP A O 1
ATOM 588 N N . ALA A 1 82 ? 13.355 1.096 -22.552 1.00 81.88 82 ALA A N 1
ATOM 589 C CA . ALA A 1 82 ? 12.210 1.732 -23.181 1.00 81.88 82 ALA A CA 1
ATOM 590 C C . ALA A 1 82 ? 12.131 3.231 -22.847 1.00 81.88 82 ALA A C 1
ATOM 592 O O . ALA A 1 82 ? 12.807 3.747 -21.955 1.00 81.88 82 ALA A O 1
ATOM 593 N N . ILE A 1 83 ? 11.249 3.939 -23.555 1.00 87.44 83 ILE A N 1
ATOM 594 C CA . ILE A 1 83 ? 10.979 5.353 -23.282 1.00 87.44 83 ILE A CA 1
ATOM 595 C C . ILE A 1 83 ? 10.472 5.487 -21.830 1.00 87.44 83 ILE A C 1
ATOM 597 O O . ILE A 1 83 ? 9.524 4.779 -21.473 1.00 87.44 83 ILE A O 1
ATOM 601 N N . PRO A 1 84 ? 11.047 6.383 -21.005 1.00 87.19 84 PRO A N 1
ATOM 602 C CA . PRO A 1 84 ? 10.596 6.628 -19.637 1.00 87.19 84 PRO A CA 1
ATOM 603 C C . PRO A 1 84 ? 9.084 6.854 -19.545 1.00 87.19 84 PRO A C 1
ATOM 605 O O . PRO A 1 84 ? 8.491 7.558 -20.362 1.00 87.19 84 PRO A O 1
ATOM 608 N N . GLY A 1 85 ? 8.453 6.196 -18.572 1.00 90.31 85 GLY A N 1
ATOM 609 C CA . GLY A 1 85 ? 6.994 6.135 -18.431 1.00 90.31 85 GLY A CA 1
ATOM 610 C C . GLY A 1 85 ? 6.313 4.986 -19.190 1.00 90.31 85 GLY A C 1
ATOM 611 O O . GLY A 1 85 ? 5.108 4.790 -19.033 1.00 90.31 85 GLY A O 1
ATOM 612 N N . THR A 1 86 ? 7.053 4.188 -19.967 1.00 92.00 86 THR A N 1
ATOM 613 C CA . THR A 1 86 ? 6.527 2.968 -20.605 1.00 92.00 86 THR A CA 1
ATOM 614 C C . THR A 1 86 ? 6.518 1.796 -19.626 1.00 92.00 86 THR A C 1
ATOM 616 O O . THR A 1 86 ? 7.569 1.326 -19.204 1.00 92.00 86 THR A O 1
ATOM 619 N N . LEU A 1 87 ? 5.333 1.272 -19.303 1.00 92.38 87 LEU A 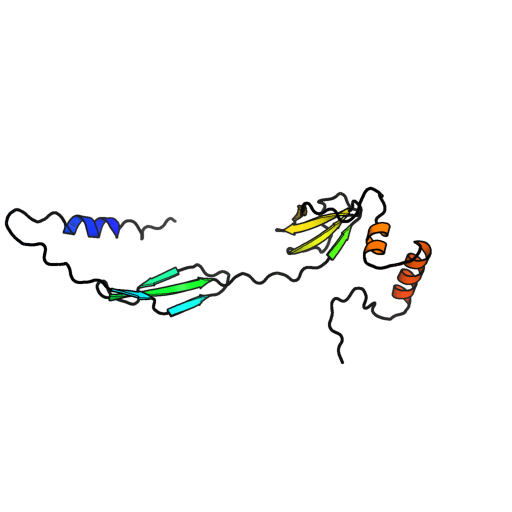N 1
ATOM 620 C CA . LEU A 1 87 ? 5.205 0.111 -18.420 1.00 92.38 87 LEU A CA 1
ATOM 621 C C . LEU A 1 87 ? 6.024 -1.087 -18.938 1.00 92.38 87 LEU A C 1
ATOM 623 O O . LEU A 1 87 ? 5.948 -1.436 -20.116 1.00 92.38 87 LEU A O 1
ATOM 627 N N . VAL A 1 88 ? 6.776 -1.724 -18.040 1.00 87.12 88 VAL A N 1
ATOM 628 C CA . VAL A 1 88 ? 7.532 -2.951 -18.326 1.00 87.12 88 VAL A CA 1
ATOM 629 C C . VAL A 1 88 ? 6.599 -4.160 -18.259 1.00 87.12 88 VAL A C 1
ATOM 631 O O . VAL A 1 88 ? 5.764 -4.258 -17.360 1.00 87.12 88 VAL A O 1
ATOM 634 N N . GLU A 1 89 ? 6.736 -5.087 -19.206 1.00 85.94 89 GLU A N 1
ATOM 635 C CA . GLU A 1 89 ? 5.959 -6.328 -19.220 1.00 85.94 89 GLU A CA 1
ATOM 636 C C . GLU A 1 89 ? 6.197 -7.138 -17.935 1.00 85.94 89 GLU A C 1
ATOM 638 O O . GLU A 1 89 ? 7.336 -7.374 -17.536 1.00 85.94 89 GLU A O 1
ATOM 643 N N . GLY A 1 90 ? 5.111 -7.545 -17.273 1.00 82.62 90 GLY A N 1
ATOM 644 C CA . GLY A 1 90 ? 5.158 -8.273 -16.001 1.00 82.62 90 GLY A CA 1
ATOM 645 C C . GLY A 1 90 ? 5.232 -7.395 -14.747 1.00 82.62 90 GLY A C 1
ATOM 646 O O . GLY A 1 90 ? 5.022 -7.920 -13.656 1.00 82.62 90 GLY A O 1
ATOM 647 N N . ALA A 1 91 ? 5.453 -6.082 -14.880 1.00 83.75 91 ALA A N 1
ATOM 648 C CA . ALA A 1 91 ? 5.438 -5.173 -13.739 1.00 83.75 91 ALA A CA 1
ATOM 649 C C . ALA A 1 91 ? 4.006 -4.953 -13.220 1.00 83.75 91 ALA A C 1
ATOM 651 O O . ALA A 1 91 ? 3.080 -4.682 -13.991 1.00 83.75 91 ALA A O 1
ATOM 652 N N . VAL A 1 92 ? 3.835 -5.056 -11.904 1.00 86.38 92 VAL A N 1
ATOM 653 C CA . VAL A 1 92 ? 2.560 -4.894 -11.194 1.00 86.38 92 VAL A CA 1
ATOM 654 C C . VAL A 1 92 ? 2.619 -3.728 -10.212 1.00 86.38 92 VAL A C 1
ATOM 656 O O . VAL A 1 92 ? 3.674 -3.155 -9.942 1.00 86.38 92 VAL A O 1
ATOM 659 N N . ASP A 1 93 ? 1.462 -3.352 -9.677 1.00 89.12 93 ASP A N 1
ATOM 660 C CA . ASP A 1 93 ? 1.340 -2.252 -8.726 1.00 89.12 93 ASP A CA 1
ATOM 661 C C . ASP A 1 93 ? 2.272 -2.396 -7.525 1.00 89.12 93 ASP A C 1
ATOM 663 O O . ASP A 1 93 ? 2.240 -3.376 -6.786 1.00 89.12 93 ASP A O 1
ATOM 667 N N . GLY A 1 94 ? 3.058 -1.350 -7.289 1.00 81.88 94 GLY A N 1
ATOM 668 C CA . GLY A 1 94 ? 4.076 -1.321 -6.251 1.00 81.88 94 GLY A CA 1
ATOM 669 C C . GLY A 1 94 ? 5.493 -1.509 -6.779 1.00 81.88 94 GLY A C 1
ATOM 670 O O . GLY A 1 94 ? 6.411 -1.079 -6.080 1.00 81.88 94 GLY A O 1
ATOM 671 N N . ASP A 1 95 ? 5.682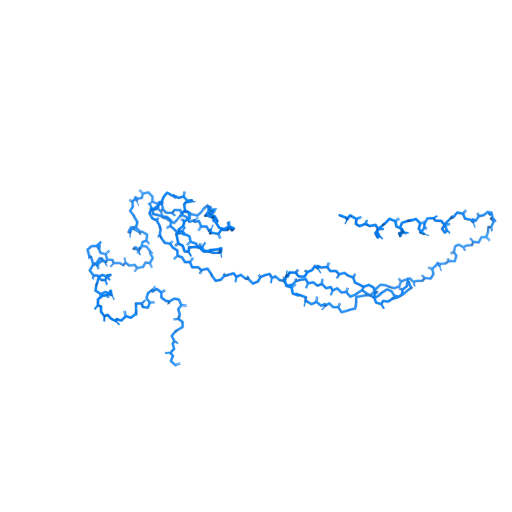 -2.065 -7.976 1.00 83.06 95 ASP A N 1
ATOM 672 C CA . ASP A 1 95 ? 7.007 -2.277 -8.562 1.00 83.06 95 ASP A CA 1
ATOM 673 C C . ASP A 1 95 ? 7.704 -0.961 -8.919 1.00 83.06 95 ASP A C 1
ATOM 675 O O . ASP A 1 95 ? 7.071 0.068 -9.165 1.00 83.06 95 ASP A O 1
ATOM 679 N N . LEU A 1 96 ? 9.033 -0.992 -8.945 1.00 86.06 96 LEU A N 1
ATOM 680 C CA . LEU A 1 96 ? 9.883 0.132 -9.319 1.00 86.06 96 LEU A CA 1
ATOM 681 C C . LEU A 1 96 ? 10.582 -0.175 -10.642 1.00 86.06 96 LEU A C 1
ATOM 683 O O . LEU A 1 96 ? 11.070 -1.281 -10.860 1.00 86.06 96 LEU A O 1
ATOM 687 N N . ILE A 1 97 ? 10.643 0.813 -11.526 1.00 83.50 97 ILE A N 1
ATOM 688 C CA . ILE A 1 97 ? 11.282 0.716 -12.837 1.00 83.50 97 ILE A CA 1
ATOM 689 C C . ILE A 1 97 ? 12.371 1.779 -12.895 1.00 83.50 97 ILE A C 1
ATOM 691 O O . ILE A 1 97 ? 12.080 2.969 -12.797 1.00 83.50 97 ILE A O 1
ATOM 695 N N . LEU A 1 98 ? 13.616 1.352 -13.070 1.00 85.19 98 LEU A N 1
ATOM 696 C CA . LEU A 1 98 ? 14.732 2.225 -13.404 1.00 85.19 98 LEU A CA 1
ATOM 697 C C . LEU A 1 98 ? 14.922 2.220 -14.919 1.00 85.19 98 LEU A C 1
ATOM 699 O O . LEU A 1 98 ? 15.272 1.193 -15.507 1.00 85.19 98 LEU A O 1
ATOM 703 N N . TYR A 1 99 ? 14.720 3.368 -15.553 1.00 81.38 99 TYR A N 1
ATOM 704 C CA . TYR A 1 99 ? 15.031 3.509 -16.967 1.00 81.38 99 TYR A CA 1
ATOM 705 C C . TYR A 1 99 ? 16.519 3.739 -17.176 1.00 81.38 99 TYR A C 1
ATOM 707 O O . TYR A 1 99 ? 17.223 4.276 -16.321 1.00 81.38 99 TYR A O 1
ATOM 715 N N . THR A 1 100 ? 17.005 3.381 -18.357 1.00 75.00 100 THR A N 1
ATOM 716 C CA . THR A 1 100 ? 18.401 3.610 -18.753 1.00 75.00 100 THR A CA 1
ATOM 717 C C . THR A 1 100 ? 18.746 5.087 -18.934 1.00 75.00 100 THR A C 1
ATOM 719 O O . THR A 1 100 ? 19.920 5.424 -19.050 1.00 75.00 100 THR A O 1
ATOM 722 N N . THR A 1 101 ? 17.749 5.977 -18.910 1.00 75.31 101 THR A N 1
ATOM 723 C CA . THR A 1 101 ? 17.925 7.430 -18.764 1.00 75.31 101 THR A CA 1
ATOM 724 C C . THR A 1 101 ? 18.290 7.846 -17.333 1.00 75.31 101 THR A C 1
ATOM 726 O O . THR A 1 101 ? 18.665 8.994 -17.106 1.00 75.31 101 THR A O 1
ATOM 729 N N . GLY A 1 102 ? 18.188 6.923 -16.372 1.00 72.81 102 GLY A N 1
ATOM 730 C CA . GLY A 1 102 ? 18.422 7.137 -14.946 1.00 72.81 102 GLY A CA 1
ATOM 731 C C . GLY A 1 102 ? 17.157 7.460 -14.153 1.00 72.81 102 GLY A C 1
ATOM 732 O O . GLY A 1 102 ? 17.214 7.538 -12.927 1.00 72.81 102 GLY A O 1
ATOM 733 N N . GLU A 1 103 ? 16.014 7.663 -14.806 1.00 84.31 103 GLU A N 1
ATOM 734 C CA . GLU A 1 103 ? 14.769 8.016 -14.123 1.00 84.31 103 GLU A CA 1
ATOM 735 C C . GLU A 1 103 ? 14.115 6.797 -13.463 1.00 84.31 103 GLU A C 1
ATOM 737 O O . GLU A 1 103 ? 14.058 5.710 -14.041 1.00 84.31 103 GLU A O 1
ATOM 742 N N . VAL A 1 104 ? 13.594 6.990 -12.251 1.00 85.00 104 VAL A N 1
ATOM 743 C CA . VAL A 1 104 ? 12.908 5.956 -11.476 1.00 85.00 104 VAL A CA 1
ATOM 744 C C . VAL A 1 104 ? 11.415 6.231 -11.451 1.00 85.00 104 VAL A C 1
ATOM 746 O O . VAL A 1 104 ? 10.958 7.286 -11.014 1.00 85.00 104 VAL A O 1
ATOM 749 N N . TYR A 1 105 ? 10.653 5.232 -11.868 1.00 90.69 105 TYR A N 1
ATOM 750 C CA . TYR A 1 105 ? 9.202 5.248 -11.869 1.00 90.69 105 TYR A CA 1
ATOM 751 C C . TYR A 1 105 ? 8.684 4.166 -10.926 1.00 90.69 105 TYR A C 1
ATOM 753 O O . TYR A 1 105 ? 9.332 3.142 -10.719 1.00 90.69 105 TYR A O 1
ATOM 761 N N . LYS A 1 106 ? 7.495 4.375 -10.370 1.00 91.38 106 LYS A N 1
ATOM 762 C CA . LYS A 1 106 ? 6.750 3.368 -9.615 1.00 91.38 106 LYS A CA 1
ATOM 763 C C . LYS A 1 106 ? 5.509 2.980 -10.394 1.00 91.38 106 LYS A C 1
ATOM 765 O O . LYS A 1 106 ? 4.814 3.853 -10.906 1.00 91.38 106 LYS A O 1
ATOM 770 N N . VAL A 1 107 ? 5.207 1.693 -10.452 1.00 90.00 107 VAL A N 1
ATOM 771 C CA . VAL A 1 107 ? 3.953 1.215 -11.018 1.00 90.00 107 VAL A CA 1
ATOM 772 C C . VAL A 1 107 ? 2.831 1.469 -10.017 1.00 90.00 107 VAL A C 1
ATOM 774 O O . VAL A 1 107 ? 2.872 1.004 -8.876 1.00 90.00 107 VAL A O 1
ATOM 777 N N . VAL A 1 108 ? 1.851 2.261 -10.431 1.00 90.38 108 VAL A N 1
ATOM 778 C CA . VAL A 1 108 ? 0.657 2.600 -9.657 1.00 90.38 108 VAL A CA 1
ATOM 779 C C . VAL A 1 108 ? -0.542 2.484 -10.586 1.00 90.38 108 VAL A C 1
ATOM 781 O O . VAL A 1 108 ? -0.564 3.141 -11.627 1.00 90.38 108 VAL A O 1
ATOM 784 N N . ASP A 1 109 ? -1.530 1.671 -10.216 1.00 90.06 109 ASP A N 1
ATOM 785 C CA . ASP A 1 109 ? -2.741 1.420 -11.003 1.00 90.06 109 ASP A CA 1
ATOM 786 C C . ASP A 1 109 ? -2.428 1.023 -12.463 1.00 90.06 109 ASP A C 1
ATOM 788 O O . ASP A 1 109 ? -2.963 1.572 -13.430 1.00 90.06 109 ASP A O 1
ATOM 792 N N . GLY A 1 110 ? -1.455 0.122 -12.627 1.00 88.81 110 GLY A N 1
ATOM 793 C CA . GLY A 1 110 ? -0.976 -0.393 -13.908 1.00 88.81 110 GLY A CA 1
ATOM 794 C C . GLY A 1 110 ? -0.207 0.620 -14.760 1.00 88.81 110 GLY A C 1
ATOM 795 O O . GLY A 1 110 ? -0.048 0.407 -15.960 1.00 88.81 110 GLY A O 1
ATOM 796 N N . LYS A 1 111 ? 0.249 1.741 -14.191 1.00 92.75 111 LYS A N 1
ATOM 797 C CA . LYS A 1 111 ? 0.969 2.796 -14.923 1.00 92.75 111 LYS A CA 1
ATOM 798 C C . LYS A 1 111 ? 2.303 3.106 -14.275 1.00 92.75 111 LYS A C 1
ATOM 800 O O . LYS A 1 111 ? 2.383 3.238 -13.060 1.00 92.75 111 LYS A O 1
ATOM 805 N N . ALA A 1 112 ? 3.338 3.301 -15.087 1.00 93.38 112 ALA A N 1
ATOM 806 C CA . ALA A 1 112 ? 4.605 3.827 -14.602 1.00 93.38 112 ALA A CA 1
ATOM 807 C C . ALA A 1 112 ? 4.446 5.323 -14.282 1.00 93.38 112 ALA A C 1
ATOM 809 O O . ALA A 1 112 ? 4.229 6.143 -15.172 1.00 93.38 112 ALA A O 1
ATOM 810 N N . VAL A 1 113 ? 4.561 5.674 -13.004 1.00 95.38 113 VAL A N 1
ATOM 811 C CA . VAL A 1 113 ? 4.466 7.043 -12.490 1.00 95.38 113 VAL A CA 1
ATOM 812 C C . VAL A 1 113 ? 5.845 7.511 -12.049 1.00 95.38 113 VAL A C 1
ATOM 814 O O . VAL A 1 113 ? 6.480 6.865 -11.213 1.00 95.38 113 VAL A O 1
ATOM 817 N N . ASP A 1 114 ? 6.298 8.640 -12.586 1.00 93.12 114 ASP A N 1
ATOM 818 C CA . ASP A 1 114 ? 7.589 9.229 -12.230 1.00 93.12 114 ASP A CA 1
ATOM 819 C C . ASP A 1 114 ? 7.649 9.534 -10.726 1.00 93.12 114 ASP A C 1
ATOM 821 O O . ASP A 1 114 ? 6.706 10.078 -10.146 1.00 93.12 114 ASP A O 1
ATOM 825 N N . GLN A 1 115 ? 8.749 9.148 -10.085 1.00 90.56 115 GLN A N 1
ATOM 826 C CA . GLN A 1 115 ? 8.999 9.436 -8.674 1.00 90.56 115 GLN A CA 1
ATOM 827 C C . GLN A 1 115 ? 9.778 10.741 -8.469 1.00 90.56 115 GLN A C 1
ATOM 829 O O . GLN A 1 115 ? 10.056 11.110 -7.328 1.00 90.56 115 GLN A O 1
ATOM 834 N N . GLY A 1 116 ? 10.164 11.431 -9.548 1.00 83.81 116 GLY A N 1
ATOM 835 C CA . GLY A 1 116 ? 11.035 12.603 -9.492 1.00 83.81 116 GLY A CA 1
ATOM 836 C C . GLY A 1 116 ? 12.441 12.257 -8.998 1.00 83.81 116 GLY A C 1
ATOM 837 O O . GLY A 1 116 ? 13.162 13.123 -8.498 1.00 83.81 116 GLY A O 1
ATOM 838 N N . LEU A 1 117 ? 12.817 10.978 -9.090 1.00 81.56 117 LEU A N 1
ATOM 839 C CA . LEU A 1 117 ? 14.111 10.461 -8.679 1.00 81.56 117 LEU A CA 1
ATOM 840 C C . LEU A 1 117 ? 14.896 10.061 -9.922 1.00 81.56 117 LEU A C 1
ATOM 842 O O . LEU A 1 117 ? 14.529 9.128 -10.631 1.00 81.56 117 LEU A O 1
ATOM 846 N N . THR A 1 118 ? 16.020 10.731 -10.140 1.00 78.75 118 THR A N 1
ATOM 847 C CA . THR A 1 118 ? 16.996 10.335 -11.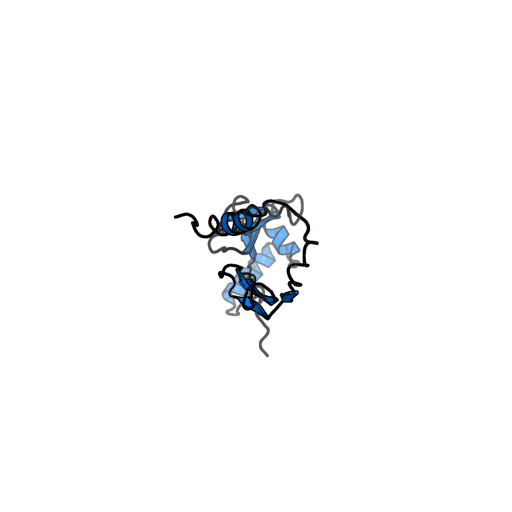151 1.00 78.75 118 THR A CA 1
ATOM 848 C C . THR A 1 118 ? 18.214 9.769 -10.441 1.00 78.75 118 THR A C 1
ATOM 850 O O . THR A 1 118 ? 18.917 10.474 -9.713 1.00 78.75 118 THR A O 1
ATOM 853 N N . ILE A 1 119 ? 18.471 8.482 -10.630 1.00 70.62 119 ILE A N 1
ATOM 854 C CA . ILE A 1 119 ? 19.689 7.848 -10.147 1.00 70.62 119 ILE A CA 1
ATOM 855 C C . ILE A 1 119 ? 20.742 8.071 -11.225 1.00 70.62 119 ILE A C 1
ATOM 857 O O . ILE A 1 119 ? 20.618 7.510 -12.295 1.00 70.62 119 ILE A O 1
ATOM 861 N N . GLY A 1 120 ? 21.760 8.890 -10.926 1.00 61.56 120 GLY A N 1
ATOM 862 C CA . GLY A 1 120 ? 23.006 9.092 -11.687 1.00 61.56 120 GLY A CA 1
ATOM 863 C C . GLY A 1 120 ? 22.959 10.074 -12.875 1.00 61.56 120 GLY A C 1
ATOM 864 O O . GLY A 1 120 ? 22.004 10.125 -13.638 1.00 61.56 120 GLY A O 1
ATOM 865 N N . GLY A 1 121 ? 24.032 10.869 -13.003 1.00 56.59 121 GLY A N 1
ATOM 866 C CA . GLY A 1 121 ? 24.147 12.002 -13.929 1.00 56.59 121 GLY A CA 1
ATOM 867 C C . GLY A 1 121 ? 24.799 11.727 -15.295 1.00 56.59 121 GLY A C 1
ATOM 868 O O . GLY A 1 121 ? 25.637 10.840 -15.437 1.00 56.59 121 GLY A O 1
ATOM 869 N N . THR A 1 122 ? 24.379 12.560 -16.255 1.00 49.31 122 THR A N 1
ATOM 870 C CA . THR A 1 122 ? 24.904 12.950 -17.588 1.00 49.31 122 THR A CA 1
ATOM 871 C C . THR A 1 122 ? 25.612 11.948 -18.510 1.00 49.31 122 THR A C 1
ATOM 873 O O . THR A 1 122 ? 26.197 12.412 -19.484 1.00 49.31 122 THR A O 1
ATOM 876 N N . ASN A 1 123 ? 25.590 10.629 -18.296 1.00 53.31 123 ASN A N 1
ATOM 877 C CA . ASN A 1 123 ? 26.209 9.696 -19.249 1.00 53.31 123 ASN A CA 1
ATOM 878 C C . ASN A 1 123 ? 25.278 8.532 -19.618 1.00 53.31 123 ASN A C 1
ATOM 880 O O . ASN A 1 123 ? 24.991 7.649 -18.817 1.00 53.31 123 ASN A O 1
ATOM 884 N N . ASN A 1 124 ? 24.832 8.570 -20.874 1.00 52.97 124 ASN A N 1
ATOM 885 C CA . ASN A 1 124 ? 23.756 7.801 -21.501 1.00 52.97 124 ASN A CA 1
ATOM 886 C C . ASN A 1 124 ? 24.073 6.305 -21.734 1.00 52.97 124 ASN A C 1
ATOM 888 O O . ASN A 1 124 ? 23.976 5.838 -22.869 1.00 52.97 124 ASN A O 1
ATOM 892 N N . SER A 1 125 ? 24.459 5.537 -20.710 1.00 53.19 125 SER A N 1
ATOM 893 C CA . SER A 1 125 ? 24.593 4.080 -20.853 1.00 53.19 125 SER A CA 1
ATOM 894 C C . SER A 1 125 ? 23.861 3.309 -19.743 1.00 53.19 125 SER A C 1
ATOM 896 O O . SER A 1 125 ? 24.176 3.524 -18.569 1.00 53.19 125 SER A O 1
ATOM 898 N N . PRO A 1 126 ? 22.969 2.349 -20.089 1.00 51.44 126 PRO A N 1
ATOM 899 C CA . PRO A 1 126 ? 22.297 1.434 -19.149 1.00 51.44 126 PRO A CA 1
ATOM 900 C C . PRO A 1 126 ? 23.253 0.777 -18.143 1.00 51.44 126 PRO A C 1
ATOM 902 O O . PRO A 1 126 ? 22.897 0.461 -17.009 1.00 51.44 126 PRO A O 1
ATOM 905 N N . TYR A 1 127 ? 24.489 0.558 -18.589 1.00 49.75 127 TYR A N 1
ATOM 906 C CA . TYR A 1 127 ? 25.505 -0.219 -17.899 1.00 49.75 127 TYR A CA 1
ATOM 907 C C . TYR A 1 127 ? 26.216 0.560 -16.789 1.00 49.75 127 TYR A C 1
ATOM 909 O O . TYR A 1 127 ? 26.693 -0.055 -15.837 1.00 49.75 127 TYR A O 1
ATOM 917 N N . ASP A 1 128 ? 26.235 1.898 -16.838 1.00 51.84 128 ASP A N 1
ATOM 918 C CA . ASP A 1 128 ? 26.803 2.710 -15.751 1.00 51.84 128 ASP A CA 1
ATOM 919 C C . ASP A 1 128 ? 25.935 2.616 -14.477 1.00 51.84 128 ASP A C 1
ATOM 921 O O . ASP A 1 128 ? 26.430 2.724 -13.354 1.00 51.84 128 ASP A O 1
ATOM 925 N N . TYR A 1 129 ? 24.643 2.307 -14.638 1.00 50.69 129 TYR A N 1
ATOM 926 C CA . TYR A 1 129 ? 23.702 2.096 -13.537 1.00 50.69 129 TYR A CA 1
ATOM 927 C C . TYR A 1 129 ? 23.857 0.723 -12.867 1.00 50.69 129 TYR A C 1
ATOM 929 O O . TYR A 1 129 ? 23.868 0.647 -11.637 1.00 50.69 129 TYR A O 1
ATOM 937 N N . ALA A 1 130 ? 24.092 -0.344 -13.642 1.00 50.06 130 ALA A N 1
ATOM 938 C CA . ALA A 1 130 ? 24.400 -1.676 -13.103 1.00 50.06 130 ALA A CA 1
ATOM 939 C C . ALA A 1 130 ? 25.768 -1.717 -12.384 1.00 50.06 130 ALA A C 1
ATOM 941 O O . ALA A 1 130 ? 25.922 -2.364 -11.347 1.00 50.06 130 ALA A O 1
ATOM 942 N N . VAL A 1 131 ? 26.752 -0.962 -12.888 1.00 48.66 131 VAL A N 1
ATOM 943 C CA . VAL A 1 131 ? 28.074 -0.777 -12.259 1.00 48.66 131 VAL A CA 1
ATOM 944 C C . VAL A 1 131 ? 27.967 0.011 -10.944 1.00 48.66 131 VAL A C 1
ATOM 946 O O . VAL A 1 131 ? 28.604 -0.354 -9.950 1.00 48.66 131 VAL A O 1
ATOM 949 N N . LYS A 1 132 ? 27.107 1.038 -10.877 1.00 48.09 132 LYS A N 1
ATOM 950 C CA . LYS A 1 132 ? 26.843 1.816 -9.648 1.00 48.09 132 LYS A CA 1
ATOM 951 C C . LYS A 1 132 ? 26.109 1.031 -8.554 1.00 48.09 132 LYS A C 1
ATOM 953 O O . LYS A 1 132 ? 26.296 1.352 -7.383 1.00 48.09 132 LYS A O 1
ATOM 958 N N . ALA A 1 133 ? 25.375 -0.028 -8.902 1.00 44.22 133 ALA A N 1
ATOM 959 C CA . ALA A 1 133 ? 24.786 -0.971 -7.944 1.00 44.22 133 ALA A CA 1
ATOM 960 C C . ALA A 1 133 ? 25.806 -1.960 -7.324 1.00 44.22 133 ALA A C 1
ATOM 962 O O . ALA A 1 133 ? 25.422 -2.819 -6.535 1.00 44.22 133 ALA A O 1
ATOM 963 N N . GLY A 1 134 ? 27.108 -1.831 -7.634 1.00 45.00 134 GLY A N 1
ATOM 964 C CA . GLY A 1 134 ? 28.193 -2.551 -6.950 1.00 45.00 134 GLY A CA 1
ATOM 965 C C . GLY A 1 134 ? 29.094 -3.414 -7.842 1.00 45.00 134 GLY A C 1
ATOM 966 O O . GLY A 1 134 ? 30.056 -3.999 -7.342 1.00 45.00 134 GLY A O 1
ATOM 967 N N . PHE A 1 135 ? 28.859 -3.480 -9.154 1.00 47.84 135 PHE A N 1
ATOM 968 C CA . PHE A 1 135 ? 29.697 -4.257 -10.072 1.00 47.84 135 PHE A CA 1
ATOM 969 C C . PHE A 1 135 ? 30.915 -3.460 -10.561 1.00 47.84 135 PHE A C 1
ATOM 971 O O . PHE A 1 135 ? 30.841 -2.714 -11.529 1.00 47.84 135 PHE A O 1
ATOM 978 N N . LYS A 1 136 ? 32.086 -3.652 -9.936 1.00 46.59 136 LYS A N 1
ATOM 979 C CA . LYS A 1 136 ? 33.367 -3.082 -10.408 1.00 46.59 136 LYS A CA 1
ATOM 980 C C . LYS A 1 136 ? 34.013 -3.944 -11.509 1.00 46.59 136 LYS A C 1
ATOM 982 O O . LYS A 1 136 ? 34.987 -4.651 -11.251 1.00 46.59 136 LYS A O 1
ATOM 987 N N . GLY A 1 137 ? 33.490 -3.897 -12.734 1.00 50.34 137 GLY A N 1
ATOM 988 C CA . GLY A 1 137 ? 34.055 -4.602 -13.896 1.00 50.34 137 GLY A CA 1
ATOM 989 C C . GLY A 1 137 ? 33.844 -3.854 -15.217 1.00 50.34 137 GLY A C 1
ATOM 990 O O . GLY A 1 137 ? 32.950 -3.021 -15.310 1.00 50.34 137 GLY A O 1
ATOM 991 N N . SER A 1 138 ? 34.682 -4.130 -16.226 1.00 53.16 138 SER A N 1
ATOM 992 C CA . SER A 1 138 ? 34.470 -3.641 -17.598 1.00 53.16 138 SER A CA 1
ATOM 993 C C . SER A 1 138 ? 33.269 -4.335 -18.250 1.00 53.16 138 SER A C 1
ATOM 995 O O . SER A 1 138 ? 32.897 -5.440 -17.852 1.00 53.16 138 SER A O 1
ATOM 997 N N . GLU A 1 139 ? 32.695 -3.713 -19.281 1.00 51.22 139 GLU A N 1
ATOM 998 C CA . GLU A 1 139 ? 31.540 -4.221 -20.039 1.00 51.22 139 GLU A CA 1
ATOM 999 C C . GLU A 1 139 ? 31.715 -5.680 -20.492 1.00 51.22 139 GLU A C 1
ATOM 1001 O O . GLU A 1 139 ? 30.855 -6.525 -20.246 1.00 51.22 139 GLU A O 1
ATOM 1006 N N . THR A 1 140 ? 32.882 -6.007 -21.050 1.00 54.53 140 THR A N 1
ATOM 1007 C CA . THR A 1 140 ? 33.239 -7.366 -21.483 1.00 54.53 140 THR A CA 1
ATOM 1008 C C . THR A 1 140 ? 33.178 -8.371 -20.335 1.00 54.53 140 THR A C 1
ATOM 1010 O O . THR A 1 140 ? 32.658 -9.470 -20.491 1.00 54.53 140 THR A O 1
ATOM 1013 N N . LYS A 1 141 ? 33.638 -7.977 -19.143 1.00 55.66 141 LYS A N 1
ATOM 1014 C CA . LYS A 1 141 ? 33.674 -8.851 -17.970 1.00 55.66 141 LYS A CA 1
ATOM 1015 C C . LYS A 1 141 ? 32.281 -9.082 -17.382 1.00 55.66 141 LYS A C 1
ATOM 1017 O O . LYS A 1 141 ? 32.018 -10.160 -16.864 1.00 55.66 141 LYS A O 1
ATOM 1022 N N . PHE A 1 142 ? 31.382 -8.100 -17.464 1.00 56.19 142 PHE A N 1
ATOM 1023 C CA . PHE A 1 142 ? 29.984 -8.287 -17.068 1.00 56.19 142 PHE A CA 1
ATOM 1024 C C . PHE A 1 142 ? 29.269 -9.256 -18.012 1.00 56.19 142 PHE A C 1
ATOM 1026 O O . PHE A 1 142 ? 28.623 -10.187 -17.544 1.00 56.19 142 PHE A O 1
ATOM 1033 N N . GLN A 1 143 ? 29.438 -9.085 -19.326 1.00 57.78 143 GLN A N 1
ATOM 1034 C CA . GLN A 1 143 ? 28.846 -9.978 -20.324 1.00 57.78 143 GLN A CA 1
ATOM 1035 C C . GLN A 1 143 ? 29.374 -11.412 -20.181 1.00 57.78 143 GLN A C 1
ATOM 1037 O O . GLN A 1 143 ? 28.583 -12.350 -20.177 1.00 57.78 143 GLN A O 1
ATOM 1042 N N . GLU A 1 144 ? 30.681 -11.591 -19.969 1.00 56.50 144 GLU A N 1
ATOM 1043 C CA . GLU A 1 144 ? 31.286 -12.904 -19.707 1.00 56.50 144 GLU A CA 1
ATOM 1044 C C . GLU A 1 144 ? 30.745 -13.555 -18.428 1.00 56.50 144 GLU A C 1
ATOM 1046 O O . GLU A 1 144 ? 30.405 -14.737 -18.437 1.00 56.50 144 GLU A O 1
ATOM 1051 N N . LEU A 1 145 ? 30.623 -12.799 -17.332 1.00 56.88 145 LEU A N 1
ATOM 1052 C CA . LEU A 1 145 ? 30.119 -13.319 -16.057 1.00 56.88 145 LEU A CA 1
ATOM 1053 C C . LEU A 1 145 ? 28.609 -13.598 -16.089 1.00 56.88 145 LEU A C 1
ATOM 1055 O O . LEU A 1 145 ? 28.156 -14.571 -15.489 1.00 56.88 145 LEU A O 1
ATOM 1059 N N . TRP A 1 146 ? 27.835 -12.791 -16.815 1.00 60.62 146 TRP A N 1
ATOM 1060 C CA . TRP A 1 146 ? 26.403 -12.997 -17.027 1.00 60.62 146 TRP A CA 1
ATOM 1061 C C . TRP A 1 146 ? 26.139 -14.244 -17.879 1.00 60.62 146 TRP A C 1
ATOM 1063 O O . TRP A 1 146 ? 25.336 -15.100 -17.505 1.00 60.62 146 TRP A O 1
ATOM 1073 N N . LEU A 1 147 ? 26.891 -14.416 -18.969 1.00 59.91 147 LEU A N 1
ATOM 1074 C CA . LEU A 1 147 ? 26.795 -15.593 -19.832 1.00 59.91 147 LEU A CA 1
ATOM 1075 C C . LEU A 1 147 ? 27.297 -16.864 -19.126 1.00 59.91 147 LEU A C 1
ATOM 1077 O O . LEU A 1 147 ? 26.723 -17.941 -19.293 1.00 59.91 147 LEU A O 1
ATOM 1081 N N . ALA A 1 148 ? 28.336 -16.742 -18.294 1.00 57.12 148 ALA A N 1
ATOM 1082 C CA . ALA A 1 148 ? 28.817 -17.830 -17.449 1.00 57.12 148 ALA A CA 1
ATOM 1083 C C . ALA A 1 148 ? 27.790 -18.220 -16.377 1.00 57.12 148 ALA A C 1
ATOM 1085 O O . ALA A 1 148 ? 27.628 -19.404 -16.107 1.00 57.12 148 ALA A O 1
ATOM 1086 N N . SER A 1 149 ? 27.061 -17.259 -15.805 1.00 54.91 149 SER A N 1
ATOM 1087 C CA . SER A 1 149 ? 25.998 -17.540 -14.837 1.00 54.91 149 SER A CA 1
ATOM 1088 C C . SER A 1 149 ? 24.802 -18.270 -15.447 1.00 54.91 149 SER A C 1
ATOM 1090 O O . SER A 1 149 ? 24.214 -19.107 -14.771 1.00 54.91 149 SER A O 1
ATOM 1092 N N . LEU A 1 150 ? 24.421 -17.966 -16.687 1.00 54.78 150 LEU A N 1
ATOM 1093 C CA . LEU A 1 150 ? 23.312 -18.650 -17.361 1.00 54.78 150 LEU A CA 1
ATOM 1094 C C . LEU A 1 150 ? 23.658 -20.104 -17.710 1.00 54.78 150 LEU A C 1
ATOM 1096 O O . LEU A 1 150 ? 22.788 -20.971 -17.699 1.00 54.78 150 LEU A O 1
ATOM 1100 N N . ASN A 1 151 ? 24.937 -20.377 -17.977 1.00 55.28 151 ASN A N 1
ATOM 1101 C CA . ASN A 1 151 ? 25.422 -21.699 -18.372 1.00 55.28 151 ASN A CA 1
ATOM 1102 C C . ASN A 1 151 ? 25.980 -22.538 -17.212 1.00 55.28 151 ASN A C 1
ATOM 1104 O O . ASN A 1 151 ? 26.279 -23.714 -17.409 1.00 55.28 151 ASN A O 1
ATOM 1108 N N . SER A 1 152 ? 26.147 -21.970 -16.013 1.00 54.47 152 SER A N 1
ATOM 1109 C CA . SER A 1 152 ? 26.757 -22.679 -14.881 1.00 54.47 152 SER A CA 1
ATOM 1110 C C . SER A 1 152 ? 25.792 -23.608 -14.143 1.00 54.47 152 SER A C 1
ATOM 1112 O O . SER A 1 152 ? 26.232 -24.362 -13.280 1.00 54.47 152 SER A O 1
ATOM 1114 N N . GLY A 1 153 ? 24.492 -23.579 -14.459 1.00 54.78 153 GLY A N 1
ATOM 1115 C CA . GLY A 1 153 ? 23.478 -24.407 -13.795 1.00 54.78 153 GLY A CA 1
ATOM 1116 C C . GLY A 1 153 ? 23.249 -24.063 -12.316 1.00 54.78 153 GLY A C 1
ATOM 1117 O O . GLY A 1 153 ? 22.453 -24.729 -11.660 1.00 54.78 153 GLY A O 1
ATOM 1118 N N . PHE A 1 154 ? 23.913 -23.028 -11.793 1.00 48.16 154 PHE A N 1
ATOM 1119 C CA . PHE A 1 154 ? 23.700 -22.508 -10.447 1.00 48.16 154 PHE A CA 1
ATOM 1120 C C . PHE A 1 154 ? 22.734 -21.324 -10.506 1.00 48.16 154 PHE A C 1
ATOM 1122 O O . PHE A 1 154 ? 22.928 -20.379 -11.271 1.00 48.16 154 PHE A O 1
ATOM 1129 N N . THR A 1 155 ? 21.686 -21.372 -9.688 1.00 46.25 155 THR A N 1
ATOM 1130 C CA . THR A 1 155 ? 20.739 -20.267 -9.512 1.00 46.25 155 THR A CA 1
ATOM 1131 C C . THR A 1 155 ? 21.484 -19.048 -8.979 1.00 46.25 155 THR A C 1
ATOM 1133 O O . THR A 1 155 ? 22.100 -19.101 -7.914 1.00 46.25 155 THR A O 1
ATOM 1136 N N . ASN A 1 156 ? 21.468 -17.957 -9.740 1.00 47.41 156 ASN A N 1
ATOM 1137 C CA . ASN A 1 156 ? 22.246 -16.766 -9.439 1.00 47.41 156 ASN A CA 1
ATOM 1138 C C . ASN A 1 156 ? 21.596 -16.001 -8.269 1.00 47.41 156 ASN A C 1
ATOM 1140 O O . ASN A 1 156 ? 20.611 -15.290 -8.455 1.00 47.41 156 ASN A O 1
ATOM 1144 N N . THR A 1 157 ? 22.160 -16.128 -7.063 1.00 52.28 157 THR A N 1
ATOM 1145 C CA . THR A 1 157 ? 21.702 -15.478 -5.811 1.00 52.28 157 THR A CA 1
ATOM 1146 C C . THR A 1 157 ? 21.704 -13.942 -5.874 1.00 52.28 157 THR A C 1
ATOM 1148 O O . THR A 1 157 ? 21.226 -13.276 -4.968 1.00 52.28 157 THR A O 1
ATOM 1151 N N . ILE A 1 158 ? 22.219 -13.349 -6.953 1.00 48.44 158 ILE A N 1
ATOM 1152 C CA . ILE A 1 158 ? 22.200 -11.897 -7.177 1.00 48.44 158 ILE A CA 1
ATOM 1153 C C . ILE A 1 158 ? 20.780 -11.393 -7.511 1.00 48.44 158 ILE A C 1
ATOM 1155 O O . ILE A 1 158 ? 20.513 -10.204 -7.362 1.00 48.44 158 ILE A O 1
ATOM 1159 N N . LEU A 1 159 ? 19.863 -12.282 -7.922 1.00 51.03 159 LEU A N 1
ATOM 1160 C CA . LEU A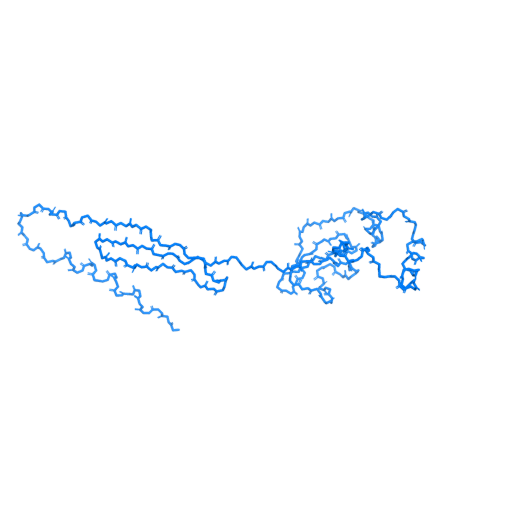 1 159 ? 18.486 -11.926 -8.296 1.00 51.03 159 LEU A CA 1
ATOM 1161 C C . LEU A 1 159 ? 17.402 -12.490 -7.369 1.00 51.03 159 LEU A C 1
ATOM 1163 O O . LEU A 1 159 ? 16.238 -12.141 -7.541 1.00 51.03 159 LEU A O 1
ATOM 1167 N N . ASP A 1 160 ? 17.751 -13.327 -6.392 1.00 46.91 160 ASP A N 1
ATOM 1168 C CA . ASP A 1 160 ? 16.779 -13.786 -5.403 1.00 46.91 160 ASP A CA 1
ATOM 1169 C C . ASP A 1 160 ? 16.915 -12.937 -4.138 1.00 46.91 160 ASP A C 1
ATOM 1171 O O . ASP A 1 160 ? 17.871 -13.073 -3.375 1.00 46.91 160 ASP A O 1
ATOM 1175 N N . GLY A 1 161 ? 15.940 -12.062 -3.893 1.00 53.22 161 GLY A N 1
ATOM 1176 C CA . GLY A 1 161 ? 15.729 -11.407 -2.597 1.00 53.22 161 GLY A CA 1
ATOM 1177 C C . GLY A 1 161 ? 15.289 -12.393 -1.500 1.00 53.22 161 GLY A C 1
ATOM 1178 O O . GLY A 1 161 ? 14.473 -12.047 -0.645 1.00 53.22 161 GLY A O 1
ATOM 1179 N N . GLY A 1 162 ? 15.791 -13.625 -1.545 1.00 35.91 162 GLY A N 1
ATOM 1180 C CA . GLY A 1 162 ? 15.318 -14.792 -0.826 1.00 35.91 162 GLY A CA 1
ATOM 1181 C C . GLY A 1 162 ? 16.339 -15.274 0.193 1.00 35.91 162 GLY A C 1
ATOM 1182 O O . GLY A 1 162 ? 17.507 -15.509 -0.097 1.00 35.91 162 GLY A O 1
ATOM 1183 N N . LYS A 1 163 ? 15.854 -15.371 1.427 1.00 45.47 163 LYS A N 1
ATOM 1184 C CA . LYS A 1 163 ? 16.429 -16.019 2.610 1.00 45.47 163 LYS A CA 1
ATOM 1185 C C . LYS A 1 163 ? 17.509 -17.079 2.307 1.00 45.47 163 LYS A C 1
ATOM 1187 O O . LYS A 1 163 ? 17.269 -18.064 1.624 1.00 45.47 163 LYS A O 1
ATOM 1192 N N . SER A 1 164 ? 18.670 -16.907 2.937 1.00 42.66 164 SER A N 1
ATOM 1193 C CA . SER A 1 164 ? 19.637 -17.983 3.169 1.00 42.66 164 SER A CA 1
ATOM 1194 C C . SER A 1 164 ? 18.986 -19.046 4.057 1.00 42.66 164 SER A C 1
ATOM 1196 O O . SER A 1 164 ? 18.855 -18.822 5.262 1.00 42.66 164 SER A O 1
ATOM 1198 N N . ASP A 1 165 ? 18.602 -20.182 3.484 1.00 46.84 165 ASP A N 1
ATOM 1199 C CA . ASP A 1 165 ? 18.250 -21.370 4.258 1.00 46.84 165 ASP A CA 1
ATOM 1200 C C . ASP A 1 165 ? 19.529 -22.057 4.755 1.00 46.84 165 ASP A C 1
ATOM 1202 O O . ASP A 1 165 ? 20.342 -22.563 3.977 1.00 46.84 165 ASP A O 1
ATOM 1206 N N . SER A 1 166 ? 19.685 -22.072 6.076 1.00 44.62 166 SER A N 1
ATOM 1207 C CA . SER A 1 166 ? 20.530 -23.008 6.820 1.00 44.62 166 SER A CA 1
ATOM 1208 C C . SER A 1 166 ? 19.763 -23.492 8.036 1.00 44.62 166 SER A C 1
ATOM 1210 O O . SER A 1 166 ? 19.215 -22.600 8.728 1.00 44.62 166 SER A O 1
#

Foldseek 3Di:
DDDPPPPPPVVVVPVVPPPDPDDDDDPDPPDAAAEEEDAEAEDEQPDDWDWDFPDDRRYTYIYTYHYDHDDDDDEEEEEEQDDQWDQDPPHDAQYWYQYLQQWIFGQHPNTTHTPVGGHDDDDRGSVVVVVVVPDPDDPVVVVVVVVCCVPVPDDPPVRDPDDDDD

Sequence (166 aa):
MANEALTNIALLYSMAAISGSGGGDTPTPRGSVSVTVGTVYTVGPNEQAKVINIGNEQNVVLDFYIPQGVAGQGSQWYISDAIPGTLVEGAVDGDLILYTTGEVYKVVDGKAVDQGLTIGGTNNSPYDYAVKAGFKGSETKFQELWLASLNSGFTNTILDGGKSDS

Secondary structure (DSSP, 8-state):
----SSHHHHHHTTGGGS---S---------PPEEEEEEEEEE-TTSPPEEEE-S-SSEEEEEEEEEPPPPPPPP-EEEE-SPTTPPPTT--TT-EEEETTSEEEEEETTEEEEEEEE-S-S---HHHHHHHTT--S-HHHHHHHHHHHHHS-S--TTS-------